Protein AF-A0A7J7M9D7-F1 (afdb_monomer_lite)

InterPro domains:
  IPR006680 Amidohydrolase-related [PF01979] (25-126)
  IPR011059 Metal-dependent hydrolase, composite domain superfamily [SSF51338] (4-126)
  IPR032466 Metal-dependent hydrolase [SSF51556] (23-109)
  IPR050378 Metallo-dependent Hydrolases Superfamily [PTHR11647] (24-124)

Secondary structure (DSSP, 8-state):
-EEETTEEE-B-TTS-B-PPTTHHHHHHHHHHTTSS------B----HHHHGGGSS-GGGSPP-B--TTTHHHHHIIIIITTTSS-HHHHHIIIIIHHHHHTT-TTTSS--STTS--------BPTTT--B--PPP-SSSSS-S-HHHHHHHHHT-----------

pLDDT: mean 72.31, std 22.32, range [28.98, 97.75]

Foldseek 3Di:
DDDDDPDDFDQPLLLDTDDDPPVVVVVLLCLLVCVQFADDAQADDDDSVQQCCCVVPSVSRDDHDHDPVCVLVCCCVVQPLVVSHDPVSSLRHYWDRVCVVVVNPPQTSDDDPPHDPPDDDFDADPPNSHTDDDPDPDPDDPDHDPVVVVVSVVPPDDDDDDDDDD

Organism: NCBI:txid39325

Structure (mmCIF, N/CA/C/O backbone):
data_AF-A0A7J7M9D7-F1
#
_entry.id   AF-A0A7J7M9D7-F1
#
loop_
_atom_site.group_PDB
_atom_site.id
_atom_site.type_symbol
_atom_site.label_atom_id
_atom_site.label_alt_id
_atom_site.label_comp_id
_atom_site.label_asym_id
_atom_site.label_entity_id
_atom_site.label_seq_id
_atom_site.pdbx_PDB_ins_code
_atom_site.Cartn_x
_atom_site.Cartn_y
_atom_site.Cartn_z
_atom_site.occupancy
_atom_site.B_iso_or_equiv
_atom_site.auth_seq_id
_atom_site.auth_comp_id
_atom_site.auth_asym_id
_atom_site.auth_atom_id
_atom_site.pdbx_PDB_model_num
ATOM 1 N N . MET A 1 1 ? 11.355 1.993 -26.805 1.00 35.69 1 MET A N 1
ATOM 2 C CA . MET A 1 1 ? 10.150 1.541 -27.531 1.00 35.69 1 MET A CA 1
ATOM 3 C C . MET A 1 1 ? 10.486 0.230 -28.224 1.00 35.69 1 MET A C 1
ATOM 5 O O . MET A 1 1 ? 11.211 0.253 -29.210 1.00 35.69 1 MET A O 1
ATOM 9 N N . ILE A 1 2 ? 10.062 -0.906 -27.663 1.00 34.81 2 ILE A N 1
ATOM 10 C CA . ILE A 1 2 ? 10.241 -2.217 -28.306 1.00 34.81 2 ILE A CA 1
ATOM 11 C C . ILE A 1 2 ? 8.917 -2.563 -28.985 1.00 34.81 2 ILE A C 1
ATOM 13 O O . ILE A 1 2 ? 7.867 -2.563 -28.345 1.00 34.81 2 ILE A O 1
ATOM 17 N N . LYS A 1 3 ? 8.966 -2.810 -30.294 1.00 28.98 3 LYS A N 1
ATOM 18 C CA . LYS A 1 3 ? 7.809 -3.223 -31.090 1.00 28.98 3 LYS A CA 1
ATOM 19 C C . LYS A 1 3 ? 7.787 -4.752 -31.126 1.00 28.98 3 LYS A C 1
ATOM 21 O O . LYS A 1 3 ? 8.739 -5.355 -31.615 1.00 28.98 3 LYS A O 1
ATOM 26 N N . VAL A 1 4 ? 6.737 -5.375 -30.592 1.00 33.09 4 VAL A N 1
ATOM 27 C CA . VAL A 1 4 ? 6.501 -6.824 -30.708 1.00 33.09 4 VAL A CA 1
ATOM 28 C C . VAL A 1 4 ? 5.166 -6.996 -31.430 1.00 33.09 4 VAL A C 1
ATOM 30 O O . VAL A 1 4 ? 4.107 -6.808 -30.838 1.00 33.09 4 VAL A O 1
ATOM 33 N N . GLY A 1 5 ? 5.213 -7.293 -32.732 1.00 46.69 5 GLY A N 1
ATOM 34 C CA . GLY A 1 5 ? 4.022 -7.282 -33.594 1.00 46.69 5 GLY A CA 1
ATOM 35 C C . GLY A 1 5 ? 3.419 -5.876 -33.747 1.00 46.69 5 GLY A C 1
ATOM 36 O O . GLY A 1 5 ? 4.155 -4.889 -33.819 1.00 46.69 5 GLY A O 1
ATOM 37 N N . ASP A 1 6 ? 2.087 -5.783 -33.766 1.00 33.75 6 ASP A N 1
ATOM 38 C CA . ASP A 1 6 ? 1.351 -4.506 -33.838 1.00 33.75 6 ASP A CA 1
ATOM 39 C C . ASP A 1 6 ? 1.175 -3.819 -32.470 1.00 33.75 6 ASP A C 1
ATOM 41 O O . ASP A 1 6 ? 0.681 -2.694 -32.392 1.00 33.75 6 ASP A O 1
ATOM 45 N N . ALA A 1 7 ? 1.606 -4.461 -31.379 1.00 35.56 7 ALA A N 1
ATOM 46 C CA . ALA A 1 7 ? 1.547 -3.892 -30.040 1.00 35.56 7 ALA A CA 1
ATOM 47 C C . ALA A 1 7 ? 2.815 -3.075 -29.734 1.00 35.56 7 ALA A C 1
ATOM 49 O O . ALA A 1 7 ? 3.943 -3.580 -29.775 1.00 35.56 7 ALA A O 1
ATOM 50 N N . ILE A 1 8 ? 2.627 -1.797 -29.394 1.00 40.84 8 ILE A N 1
ATOM 51 C CA . ILE A 1 8 ? 3.681 -0.966 -28.807 1.00 40.84 8 ILE A CA 1
ATOM 52 C C . ILE A 1 8 ? 3.734 -1.303 -27.323 1.00 40.84 8 ILE A C 1
ATOM 54 O O . ILE A 1 8 ? 2.782 -1.044 -26.588 1.00 40.84 8 ILE A O 1
ATOM 58 N N . ILE A 1 9 ? 4.843 -1.893 -26.888 1.00 49.34 9 ILE A N 1
ATOM 59 C CA . ILE A 1 9 ? 5.094 -2.101 -25.470 1.00 49.34 9 ILE A CA 1
ATOM 60 C C . ILE A 1 9 ? 5.913 -0.913 -24.974 1.00 49.34 9 ILE A C 1
ATOM 62 O O . ILE A 1 9 ? 7.080 -0.744 -25.352 1.00 49.34 9 ILE A O 1
ATOM 66 N N . ASP A 1 10 ? 5.280 -0.069 -24.158 1.00 47.34 10 ASP A N 1
ATOM 67 C CA . ASP A 1 10 ? 5.976 1.022 -23.492 1.00 47.34 10 ASP A CA 1
ATOM 68 C C . ASP A 1 10 ? 6.886 0.442 -22.415 1.00 47.34 10 ASP A C 1
ATOM 70 O O . ASP A 1 10 ? 6.457 -0.190 -21.447 1.00 47.34 10 ASP A O 1
ATOM 74 N N . ILE A 1 11 ? 8.178 0.635 -22.641 1.00 48.50 11 ILE A N 1
ATOM 75 C CA . ILE A 1 11 ? 9.227 0.313 -21.692 1.00 48.50 11 ILE A CA 1
ATOM 76 C C . ILE A 1 11 ? 9.767 1.647 -21.205 1.00 48.50 11 ILE A C 1
ATOM 78 O O . ILE A 1 11 ? 10.202 2.464 -22.024 1.00 48.50 11 ILE A O 1
ATOM 82 N N . ASP A 1 12 ? 9.704 1.887 -19.897 1.00 50.47 12 ASP A N 1
ATOM 83 C CA . ASP A 1 12 ? 10.241 3.118 -19.326 1.00 50.47 12 ASP A CA 1
ATOM 84 C C . ASP A 1 12 ? 11.774 3.175 -19.451 1.00 50.47 12 ASP A C 1
ATOM 86 O O . ASP A 1 12 ? 12.444 2.205 -19.815 1.00 50.47 12 ASP A O 1
ATOM 90 N N . ALA A 1 13 ? 12.359 4.328 -19.123 1.00 44.72 13 ALA A N 1
ATOM 91 C CA . ALA A 1 13 ? 13.808 4.536 -19.177 1.00 44.72 13 ALA A CA 1
ATOM 92 C C . ALA A 1 13 ? 14.621 3.596 -18.255 1.00 44.72 13 ALA A C 1
ATOM 94 O O . ALA A 1 13 ? 15.847 3.626 -18.288 1.00 44.72 13 ALA A O 1
ATOM 95 N N . THR A 1 14 ? 13.961 2.764 -17.443 1.00 46.56 14 THR A N 1
ATOM 96 C CA . THR A 1 14 ? 14.571 1.772 -16.549 1.00 46.56 14 THR A CA 1
ATOM 97 C C . THR A 1 14 ? 14.382 0.328 -17.028 1.00 46.56 14 THR A C 1
ATOM 99 O O . THR A 1 14 ? 14.705 -0.612 -16.300 1.00 46.56 14 THR A O 1
ATOM 102 N N . GLY A 1 15 ? 13.878 0.129 -18.252 1.00 49.41 15 GLY A N 1
ATOM 103 C CA . GLY A 1 15 ? 13.668 -1.204 -18.813 1.00 49.41 15 GLY A CA 1
ATOM 104 C C . GLY A 1 15 ? 12.422 -1.902 -18.265 1.00 49.41 15 GLY A C 1
ATOM 105 O O . GLY A 1 15 ? 12.317 -3.122 -18.376 1.00 49.41 15 GLY A O 1
ATOM 106 N N . LYS A 1 16 ? 11.488 -1.168 -17.643 1.00 56.94 16 LYS A N 1
ATOM 107 C CA . LYS A 1 16 ? 10.276 -1.747 -17.050 1.00 56.94 16 LYS A CA 1
ATOM 108 C C . LYS A 1 16 ? 9.112 -1.689 -18.018 1.00 56.94 16 LYS A C 1
ATOM 110 O O . LYS A 1 16 ? 8.859 -0.655 -18.627 1.00 56.94 16 LYS A O 1
ATOM 115 N N . TYR A 1 17 ? 8.363 -2.783 -18.077 1.00 59.12 17 TYR A N 1
ATOM 116 C CA . TYR A 1 17 ? 7.063 -2.826 -18.730 1.00 59.12 17 TYR A CA 1
ATOM 117 C C . TYR A 1 17 ? 6.089 -1.876 -18.033 1.00 59.12 17 TYR A C 1
ATOM 119 O O . TYR A 1 17 ? 5.804 -2.034 -16.844 1.00 59.12 17 TYR A O 1
ATOM 127 N N . VAL A 1 18 ? 5.559 -0.911 -18.777 1.00 60.91 18 VAL A N 1
ATOM 128 C CA . VAL A 1 18 ? 4.501 -0.021 -18.307 1.00 60.91 18 VAL A CA 1
ATOM 129 C C . VAL A 1 18 ? 3.196 -0.467 -18.946 1.00 60.91 18 VAL A C 1
ATOM 131 O O . VAL A 1 18 ? 3.060 -0.517 -20.168 1.00 60.91 18 VAL A O 1
ATOM 134 N N . MET A 1 19 ? 2.226 -0.822 -18.104 1.00 62.59 19 MET A N 1
ATOM 135 C CA . MET A 1 19 ? 0.878 -1.124 -18.578 1.00 62.59 19 MET A CA 1
ATOM 136 C C . MET A 1 19 ? 0.281 0.119 -19.255 1.00 62.59 19 MET A C 1
ATOM 138 O O . MET A 1 19 ? 0.483 1.227 -18.749 1.00 62.59 19 MET A O 1
ATOM 142 N N . PRO A 1 20 ? -0.508 -0.036 -20.335 1.00 64.69 20 PRO A N 1
ATOM 143 C CA . PRO A 1 20 ? -1.196 1.087 -20.961 1.00 64.69 20 PRO A CA 1
ATOM 144 C C . PRO A 1 20 ? -2.025 1.892 -19.949 1.00 64.69 20 PRO A C 1
ATOM 146 O O . PRO A 1 20 ? -2.497 1.356 -18.938 1.00 64.69 20 PRO A O 1
ATOM 149 N N . GLY A 1 21 ? -2.236 3.180 -20.219 1.00 70.19 21 GLY A N 1
ATOM 150 C CA . GLY A 1 21 ? -3.017 4.053 -19.340 1.00 70.19 21 GLY A CA 1
ATOM 151 C C . GLY A 1 21 ? -4.417 3.501 -19.022 1.00 70.19 21 GLY A C 1
ATOM 152 O O . GLY A 1 21 ? -5.028 2.802 -19.824 1.00 70.19 21 GLY A O 1
ATOM 153 N N . GLY A 1 22 ? -4.936 3.811 -17.830 1.00 71.56 22 GLY A N 1
ATOM 154 C CA . GLY A 1 22 ? -6.301 3.452 -17.409 1.00 71.56 22 GLY A CA 1
ATOM 155 C C . GLY A 1 22 ? -6.416 2.206 -16.521 1.00 71.56 22 GLY A C 1
ATOM 156 O O . GLY A 1 22 ? -7.305 2.166 -15.669 1.00 71.56 22 GLY A O 1
ATOM 157 N N . HIS A 1 23 ? -5.483 1.251 -16.602 1.00 81.50 23 HIS A N 1
ATOM 158 C CA . HIS A 1 23 ? -5.510 0.037 -15.767 1.00 81.50 23 HIS A CA 1
ATOM 159 C C . HIS A 1 23 ? -5.436 0.339 -14.262 1.00 81.50 23 HIS A C 1
ATOM 161 O O . HIS A 1 23 ? -6.111 -0.310 -13.466 1.00 81.50 23 HIS A O 1
ATOM 167 N N . SER A 1 24 ? -4.686 1.369 -13.860 1.00 81.56 24 SER A N 1
ATOM 168 C CA . SER A 1 24 ? -4.569 1.773 -12.452 1.00 81.56 24 SER A CA 1
ATOM 169 C C . SER A 1 24 ? -5.924 2.142 -11.840 1.00 81.56 24 SER A C 1
ATOM 171 O O . SER A 1 24 ? -6.197 1.769 -10.703 1.00 81.56 24 SER A O 1
ATOM 173 N N . LYS A 1 25 ? -6.802 2.810 -12.605 1.00 85.38 25 LYS A N 1
ATOM 174 C CA . LYS A 1 25 ? -8.155 3.169 -12.147 1.00 85.38 25 LYS A CA 1
ATOM 175 C C . LYS A 1 25 ? -9.036 1.931 -11.988 1.00 85.38 25 LYS A C 1
ATOM 177 O O . LYS A 1 25 ? -9.776 1.835 -11.016 1.00 85.38 25 LYS A O 1
ATOM 182 N N . ALA A 1 26 ? -8.928 0.971 -12.908 1.00 90.38 26 ALA A N 1
ATOM 183 C CA . ALA A 1 26 ? -9.670 -0.285 -12.825 1.00 90.38 26 ALA A CA 1
ATOM 184 C C . ALA A 1 26 ? -9.249 -1.121 -11.603 1.00 90.38 26 ALA A C 1
ATOM 186 O O . ALA A 1 26 ? -10.104 -1.626 -10.878 1.00 90.38 26 ALA A O 1
ATOM 187 N N . LEU A 1 27 ? -7.943 -1.215 -11.329 1.00 91.38 27 LEU A N 1
ATOM 188 C CA . LEU A 1 27 ? -7.419 -1.913 -10.148 1.00 91.38 27 LEU A CA 1
ATOM 189 C C . LEU A 1 27 ? -7.854 -1.234 -8.845 1.00 91.38 27 LEU A C 1
ATOM 191 O O . LEU A 1 27 ? -8.283 -1.909 -7.910 1.00 91.38 27 LEU A O 1
ATOM 195 N N . GLN A 1 28 ? -7.794 0.099 -8.800 1.00 91.25 28 GLN A N 1
ATOM 196 C CA . GLN A 1 28 ? -8.290 0.885 -7.673 1.00 91.25 28 GLN A CA 1
ATOM 197 C C . GLN A 1 28 ? -9.780 0.619 -7.419 1.00 91.25 28 GLN A C 1
ATOM 199 O O . GLN A 1 28 ? -10.155 0.233 -6.312 1.00 91.25 28 GLN A O 1
ATOM 204 N N . ALA A 1 29 ? -10.614 0.707 -8.459 1.00 92.94 29 ALA A N 1
ATOM 205 C CA . ALA A 1 29 ? -12.042 0.416 -8.360 1.00 92.94 29 ALA A CA 1
ATOM 206 C C . ALA A 1 29 ? -12.305 -1.014 -7.863 1.00 92.94 29 ALA A C 1
ATOM 208 O O . ALA A 1 29 ? -13.131 -1.214 -6.974 1.00 92.94 29 ALA A O 1
ATOM 209 N N . ALA A 1 30 ? -11.563 -2.005 -8.369 1.00 94.56 30 ALA A N 1
ATOM 210 C CA . ALA A 1 30 ? -11.683 -3.398 -7.946 1.00 94.56 30 ALA A CA 1
ATOM 211 C C . ALA A 1 30 ? -11.334 -3.607 -6.459 1.00 94.56 30 ALA A C 1
ATOM 213 O O . ALA A 1 30 ? -11.933 -4.461 -5.803 1.00 94.56 30 ALA A O 1
ATOM 214 N N . HIS A 1 31 ? -10.397 -2.834 -5.903 1.00 93.88 31 HIS A N 1
ATOM 215 C CA . HIS A 1 31 ? -10.114 -2.831 -4.465 1.00 93.88 31 HIS A CA 1
ATOM 216 C C . HIS A 1 31 ? -11.218 -2.152 -3.646 1.00 93.88 31 HIS A C 1
ATOM 218 O O . HIS A 1 31 ? -11.570 -2.671 -2.579 1.00 93.88 31 HIS A O 1
ATOM 224 N N . SER A 1 32 ? -11.778 -1.046 -4.145 1.00 92.00 32 SER A N 1
ATOM 225 C CA . SER A 1 32 ? -12.877 -0.320 -3.495 1.00 92.00 32 SER A CA 1
ATOM 226 C C . SER A 1 32 ? -14.139 -1.165 -3.372 1.00 92.00 32 SER A C 1
ATOM 228 O O . SER A 1 32 ? -14.727 -1.231 -2.299 1.00 92.00 32 SER A O 1
ATOM 230 N N . VAL A 1 33 ? -14.512 -1.905 -4.422 1.00 94.25 33 VAL A N 1
ATOM 231 C CA . VAL A 1 33 ? -15.663 -2.830 -4.374 1.00 94.25 33 VAL A CA 1
ATOM 232 C C . VAL A 1 33 ? -15.319 -4.187 -3.744 1.00 94.25 33 VAL A C 1
ATOM 234 O O . VAL A 1 33 ? -16.162 -5.074 -3.636 1.00 94.25 33 VAL A O 1
ATOM 237 N N . GLY A 1 34 ? -14.062 -4.381 -3.338 1.00 91.62 34 GLY A N 1
ATOM 238 C CA . GLY A 1 34 ? -13.604 -5.581 -2.650 1.00 91.62 34 GLY A CA 1
ATOM 239 C C . GLY A 1 34 ? -13.448 -6.820 -3.532 1.00 91.62 34 GLY A C 1
ATOM 240 O O . GLY A 1 34 ? -13.345 -7.912 -2.976 1.00 91.62 34 GLY A O 1
ATOM 241 N N . ILE A 1 35 ? -13.399 -6.704 -4.863 1.00 96.25 35 ILE A N 1
ATOM 242 C CA . ILE A 1 35 ? -13.009 -7.807 -5.762 1.00 96.25 35 ILE A CA 1
ATOM 243 C C . ILE A 1 35 ? -11.562 -8.210 -5.453 1.00 96.25 35 ILE A C 1
ATOM 245 O O . ILE A 1 35 ? -11.295 -9.367 -5.123 1.00 96.25 35 ILE A O 1
ATOM 249 N N . LEU A 1 36 ? -10.648 -7.235 -5.455 1.00 95.62 36 LEU A N 1
ATOM 250 C CA . LEU A 1 36 ? -9.260 -7.437 -5.053 1.00 95.62 36 LEU A CA 1
ATOM 251 C C . LEU A 1 36 ? -9.109 -7.305 -3.535 1.00 95.62 36 LEU A C 1
ATOM 253 O O . LEU A 1 36 ? -9.582 -6.356 -2.903 1.00 95.62 36 LEU A O 1
ATOM 257 N N . LYS A 1 37 ? -8.447 -8.293 -2.929 1.00 92.75 37 LYS A N 1
ATOM 258 C CA . LYS A 1 37 ? -8.517 -8.522 -1.480 1.00 92.75 37 LYS A CA 1
ATOM 259 C C . LYS A 1 37 ? -7.360 -7.905 -0.692 1.00 92.75 37 LYS A C 1
ATOM 261 O O . LYS A 1 37 ? -7.596 -7.462 0.430 1.00 92.75 37 LYS A O 1
ATOM 266 N N . HIS A 1 38 ? -6.150 -7.867 -1.245 1.00 94.56 38 HIS A N 1
ATOM 267 C CA . HIS A 1 38 ? -4.978 -7.282 -0.590 1.00 94.56 38 HIS A CA 1
ATOM 268 C C . HIS A 1 38 ? -3.971 -6.739 -1.608 1.00 94.56 38 HIS A C 1
ATOM 270 O O . HIS A 1 38 ? -4.012 -7.120 -2.775 1.00 94.56 38 HIS A O 1
ATOM 276 N N . VAL A 1 39 ? -3.050 -5.888 -1.149 1.00 94.38 39 VAL A N 1
ATOM 277 C CA . VAL A 1 39 ? -1.976 -5.303 -1.970 1.00 94.38 39 VAL A CA 1
ATOM 278 C C . VAL A 1 39 ? -0.615 -5.839 -1.525 1.00 94.38 39 VAL A C 1
ATOM 280 O O . VAL A 1 39 ? -0.248 -5.715 -0.352 1.00 94.38 39 VAL A O 1
ATOM 283 N N . GLY A 1 40 ? 0.129 -6.410 -2.473 1.00 93.50 40 GLY A N 1
ATOM 284 C CA . GLY A 1 40 ? 1.551 -6.749 -2.355 1.00 93.50 40 GLY A CA 1
ATOM 285 C C . GLY A 1 40 ? 2.413 -5.843 -3.240 1.00 93.50 40 GLY A C 1
ATOM 286 O O . GLY A 1 40 ? 1.877 -5.026 -3.985 1.00 93.50 40 GLY A O 1
ATOM 287 N N . THR A 1 41 ? 3.735 -5.966 -3.138 1.00 87.19 41 THR A N 1
ATOM 288 C CA . THR A 1 41 ? 4.687 -5.087 -3.850 1.00 87.19 41 THR A CA 1
ATOM 289 C C . THR A 1 41 ? 5.499 -5.790 -4.915 1.00 87.19 41 THR A C 1
ATOM 291 O O . THR A 1 41 ? 6.074 -5.108 -5.754 1.00 87.19 41 THR A O 1
ATOM 294 N N . ASP A 1 42 ? 5.578 -7.121 -4.841 1.00 90.88 42 ASP A N 1
ATOM 295 C CA . ASP A 1 42 ? 6.502 -7.915 -5.651 1.00 90.88 42 ASP A CA 1
ATOM 296 C C . ASP A 1 42 ? 7.936 -7.348 -5.611 1.00 90.88 42 ASP A C 1
ATOM 298 O O . ASP A 1 42 ? 8.619 -7.199 -6.623 1.00 90.88 42 ASP A O 1
ATOM 302 N N . HIS A 1 43 ? 8.364 -6.925 -4.412 1.00 84.19 43 HIS A N 1
ATOM 303 C CA . HIS A 1 43 ? 9.656 -6.278 -4.221 1.00 84.19 43 HIS A CA 1
ATOM 304 C C . HIS A 1 43 ? 10.794 -7.233 -4.592 1.00 84.19 43 HIS A C 1
ATOM 306 O O . HIS A 1 43 ? 11.088 -8.182 -3.865 1.00 84.19 43 HIS A O 1
ATOM 312 N N . CYS A 1 44 ? 11.454 -6.934 -5.706 1.00 88.00 44 CYS A N 1
ATOM 313 C CA . CYS A 1 44 ? 12.578 -7.682 -6.248 1.00 88.00 44 CYS A CA 1
ATOM 314 C C . CYS A 1 44 ? 13.512 -6.681 -6.937 1.00 88.00 44 CYS A C 1
ATOM 316 O O . CYS A 1 44 ? 13.253 -6.228 -8.051 1.00 88.00 44 CYS A O 1
ATOM 318 N N . THR A 1 45 ? 14.548 -6.227 -6.236 1.00 81.31 45 THR A N 1
ATOM 319 C CA . THR A 1 45 ? 15.328 -5.059 -6.660 1.00 81.31 45 THR A CA 1
ATOM 320 C C . THR A 1 45 ? 16.645 -5.441 -7.314 1.00 81.31 45 THR A C 1
ATOM 322 O O . THR A 1 45 ? 17.371 -6.317 -6.854 1.00 81.31 45 THR A O 1
ATOM 325 N N . PHE A 1 46 ? 16.957 -4.728 -8.396 1.00 78.25 46 PHE A N 1
ATOM 326 C CA . PHE A 1 46 ? 18.216 -4.829 -9.121 1.00 78.25 46 PHE A CA 1
ATOM 327 C C . PHE A 1 46 ? 18.749 -3.421 -9.356 1.00 78.25 46 PHE A C 1
ATOM 329 O O . PHE A 1 46 ? 17.982 -2.521 -9.706 1.00 78.25 46 PHE A O 1
ATOM 336 N N . ASN A 1 47 ? 20.051 -3.232 -9.171 1.00 77.00 47 ASN A N 1
ATOM 337 C CA . ASN A 1 47 ? 20.710 -1.967 -9.478 1.00 77.00 47 ASN A CA 1
ATOM 338 C C . ASN A 1 47 ? 20.894 -1.781 -10.997 1.00 77.00 47 ASN A C 1
ATOM 340 O O . ASN A 1 47 ? 20.690 -2.704 -11.792 1.00 77.00 47 ASN A O 1
ATOM 344 N N . SER A 1 48 ? 21.310 -0.581 -11.399 1.00 76.62 48 SER A N 1
ATOM 345 C CA . SER A 1 48 ? 21.491 -0.209 -12.806 1.00 76.62 48 SER A CA 1
ATOM 346 C C . SER A 1 48 ? 22.475 -1.129 -13.539 1.00 76.62 48 SER A C 1
ATOM 348 O O . SER A 1 48 ? 22.201 -1.532 -14.666 1.00 76.62 48 SER A O 1
ATOM 350 N N . THR A 1 49 ? 23.558 -1.565 -12.885 1.00 77.06 49 THR A N 1
ATOM 351 C CA . THR A 1 49 ? 24.535 -2.510 -13.460 1.00 77.06 49 THR A CA 1
ATOM 352 C C . THR A 1 49 ? 23.920 -3.883 -13.739 1.00 77.06 49 THR A C 1
ATOM 354 O O . THR A 1 49 ? 24.182 -4.484 -14.776 1.00 77.06 49 THR A O 1
ATOM 357 N N . GLN A 1 50 ? 23.067 -4.383 -12.844 1.00 76.75 50 GLN A N 1
ATOM 358 C CA . GLN A 1 50 ? 22.362 -5.655 -13.021 1.00 76.75 50 GLN A CA 1
ATOM 359 C C . GLN A 1 50 ? 21.288 -5.562 -14.111 1.00 76.75 50 GLN A C 1
ATOM 361 O O . GLN A 1 50 ? 21.140 -6.485 -14.908 1.00 76.75 50 GLN A O 1
ATOM 366 N N . LYS A 1 51 ? 20.555 -4.444 -14.185 1.00 76.06 51 LYS A N 1
ATOM 367 C CA . LYS A 1 51 ? 19.580 -4.190 -15.259 1.00 76.06 51 LYS A CA 1
ATOM 368 C C . LYS A 1 51 ? 20.255 -4.057 -16.629 1.00 76.06 51 LYS A C 1
ATOM 370 O O . LYS A 1 51 ? 19.709 -4.539 -17.619 1.00 76.06 51 LYS A O 1
ATOM 375 N N . ALA A 1 52 ? 21.456 -3.477 -16.675 1.00 77.12 52 ALA A N 1
ATOM 376 C CA . ALA A 1 52 ? 22.236 -3.284 -17.898 1.00 77.12 52 ALA A CA 1
ATOM 377 C C . ALA A 1 52 ? 22.676 -4.595 -18.578 1.00 77.12 52 ALA A C 1
ATOM 379 O O . ALA A 1 52 ? 23.034 -4.565 -19.752 1.00 77.12 52 ALA A O 1
ATOM 380 N N . LEU A 1 53 ? 22.579 -5.753 -17.910 1.00 76.69 53 LEU A N 1
ATOM 381 C CA . LEU A 1 53 ? 22.819 -7.065 -18.533 1.00 76.69 53 LEU A CA 1
ATOM 382 C C . LEU A 1 53 ? 21.928 -7.331 -19.760 1.00 76.69 53 LEU A C 1
ATOM 384 O O . LEU A 1 53 ? 22.294 -8.131 -20.621 1.00 76.69 53 LEU A O 1
ATOM 388 N N . GLY A 1 54 ? 20.769 -6.674 -19.845 1.00 79.31 54 GLY A N 1
ATOM 389 C CA . GLY A 1 54 ? 19.861 -6.768 -20.985 1.00 79.31 54 GLY A CA 1
ATOM 390 C C . GLY A 1 54 ? 19.815 -5.527 -21.873 1.00 79.31 54 GLY A C 1
ATOM 391 O O . GLY A 1 54 ? 18.809 -5.331 -22.549 1.00 79.31 54 GLY A O 1
ATOM 392 N N . ILE A 1 55 ? 20.866 -4.696 -21.882 1.00 78.06 55 ILE A N 1
ATOM 393 C CA . ILE A 1 55 ? 20.923 -3.473 -22.706 1.00 78.06 55 ILE A CA 1
ATOM 394 C C . ILE A 1 55 ? 20.674 -3.750 -24.198 1.00 78.06 55 ILE A C 1
ATOM 396 O O . ILE A 1 55 ? 19.932 -3.007 -24.836 1.00 78.06 55 ILE A O 1
ATOM 400 N N . ASP A 1 56 ? 21.209 -4.861 -24.712 1.00 81.12 56 ASP A N 1
ATOM 401 C CA . ASP A 1 56 ? 21.060 -5.278 -26.115 1.00 81.12 56 ASP A CA 1
ATOM 402 C C . ASP A 1 56 ? 19.969 -6.348 -26.323 1.00 81.12 56 ASP A C 1
ATOM 404 O O . ASP A 1 56 ? 19.621 -6.685 -27.453 1.00 81.12 56 ASP A O 1
ATOM 408 N N . ASP A 1 57 ? 19.428 -6.918 -25.241 1.00 79.06 57 ASP A N 1
ATOM 409 C CA . ASP A 1 57 ? 18.396 -7.957 -25.285 1.00 79.06 57 ASP A CA 1
ATOM 410 C C . ASP A 1 57 ? 17.511 -7.872 -24.040 1.00 79.06 57 ASP A C 1
ATOM 412 O O . ASP A 1 57 ? 17.886 -8.327 -22.955 1.00 79.06 57 ASP A O 1
ATOM 416 N N . PHE A 1 58 ? 16.301 -7.331 -24.208 1.00 80.25 58 PHE A N 1
ATOM 417 C CA . PHE A 1 58 ? 15.371 -7.098 -23.101 1.00 80.25 58 PHE A CA 1
ATOM 418 C C . PHE A 1 58 ? 15.022 -8.375 -22.323 1.00 80.25 58 PHE A C 1
ATOM 420 O O . PHE A 1 58 ? 14.708 -8.308 -21.137 1.00 80.25 58 PHE A O 1
ATOM 427 N N . ARG A 1 59 ? 15.111 -9.553 -22.958 1.00 84.00 59 ARG A N 1
ATOM 428 C CA . ARG A 1 59 ? 14.830 -10.850 -22.319 1.00 84.00 59 ARG A CA 1
ATOM 429 C C . ARG A 1 59 ? 15.856 -11.201 -21.242 1.00 84.00 59 ARG A C 1
ATOM 431 O O . ARG A 1 59 ? 15.603 -12.083 -20.428 1.00 84.00 59 ARG A O 1
ATOM 438 N N . LYS A 1 60 ? 17.014 -10.533 -21.253 1.00 83.19 60 LYS A N 1
ATOM 439 C CA . LYS A 1 60 ? 18.092 -10.687 -20.271 1.00 83.19 60 LYS A CA 1
ATOM 440 C C . LYS A 1 60 ? 18.031 -9.647 -19.151 1.00 83.19 60 LYS A C 1
ATOM 442 O O . LYS A 1 60 ? 18.830 -9.732 -18.222 1.00 83.19 60 LYS A O 1
ATOM 447 N N . ILE A 1 61 ? 17.112 -8.679 -19.213 1.00 81.75 61 ILE A N 1
ATOM 448 C CA . ILE A 1 61 ? 16.909 -7.731 -18.115 1.00 81.75 61 ILE A CA 1
ATOM 449 C C . ILE A 1 61 ? 16.288 -8.510 -16.943 1.00 81.75 61 ILE A C 1
ATOM 451 O O . ILE A 1 61 ? 15.217 -9.097 -17.110 1.00 81.75 61 ILE A O 1
ATOM 455 N N . PRO A 1 62 ? 16.904 -8.529 -15.747 1.00 81.12 62 PRO A N 1
ATOM 456 C CA . PRO A 1 62 ? 16.301 -9.176 -14.590 1.00 81.12 62 PRO A CA 1
ATOM 457 C C . PRO A 1 62 ? 14.997 -8.465 -14.204 1.00 81.12 62 PRO A C 1
ATOM 459 O O . PRO A 1 62 ? 14.980 -7.249 -13.993 1.00 81.12 62 PRO A O 1
ATOM 462 N N . ASN A 1 63 ? 13.893 -9.208 -14.116 1.00 84.00 63 ASN A N 1
ATOM 463 C CA . ASN A 1 63 ? 12.567 -8.659 -13.822 1.00 84.00 63 ASN A CA 1
ATOM 464 C C . ASN A 1 63 ? 12.410 -8.346 -12.333 1.00 84.00 63 ASN A C 1
ATOM 466 O O . ASN A 1 63 ? 12.694 -9.192 -11.494 1.00 84.00 63 ASN A O 1
ATOM 470 N N . GLY A 1 64 ? 11.932 -7.140 -12.021 1.00 79.56 64 GLY A N 1
ATOM 471 C CA . GLY A 1 64 ? 11.684 -6.730 -10.641 1.00 79.56 64 GLY A CA 1
ATOM 472 C C . GLY A 1 64 ? 11.759 -5.218 -10.419 1.00 79.56 64 GLY A C 1
ATOM 473 O O . GLY A 1 64 ? 12.420 -4.495 -11.182 1.00 79.56 64 GLY A O 1
ATOM 474 N N . VAL A 1 65 ? 11.045 -4.751 -9.390 1.00 78.12 65 VAL A N 1
ATOM 475 C CA . VAL A 1 65 ? 10.927 -3.347 -8.968 1.00 78.12 65 VAL A CA 1
ATOM 476 C C . VAL A 1 65 ? 10.991 -3.219 -7.439 1.00 78.12 65 VAL A C 1
ATOM 478 O O . VAL A 1 65 ? 10.799 -4.193 -6.712 1.00 78.12 65 VAL A O 1
ATOM 481 N N . ASN A 1 66 ? 11.269 -2.013 -6.931 1.00 77.94 66 ASN A N 1
ATOM 482 C CA . ASN A 1 66 ? 11.080 -1.689 -5.515 1.00 77.94 66 ASN A CA 1
ATOM 483 C C . ASN A 1 66 ? 9.606 -1.367 -5.208 1.00 77.94 66 ASN A C 1
ATOM 485 O O . ASN A 1 66 ? 8.776 -1.313 -6.109 1.00 77.94 66 ASN A O 1
ATOM 489 N N . GLY A 1 67 ? 9.272 -1.176 -3.930 1.00 77.69 67 GLY A N 1
ATOM 490 C CA . GLY A 1 67 ? 7.891 -0.887 -3.534 1.00 77.69 67 GLY A CA 1
ATOM 491 C C . GLY A 1 67 ? 7.539 -1.262 -2.096 1.00 77.69 67 GLY A C 1
ATOM 492 O O . GLY A 1 67 ? 6.466 -0.891 -1.629 1.00 77.69 67 GLY A O 1
ATOM 493 N N . ILE A 1 68 ? 8.394 -2.032 -1.399 1.00 84.38 68 ILE A N 1
ATOM 494 C CA . ILE A 1 68 ? 8.116 -2.531 -0.040 1.00 84.38 68 ILE A CA 1
ATOM 495 C C . ILE A 1 68 ? 7.886 -1.400 0.965 1.00 84.38 68 ILE A C 1
ATOM 497 O O . ILE A 1 68 ? 6.974 -1.498 1.786 1.00 84.38 68 ILE A O 1
ATOM 501 N N . GLU A 1 69 ? 8.665 -0.329 0.854 1.00 80.56 69 GLU A N 1
ATOM 502 C CA . GLU A 1 69 ? 8.618 0.837 1.731 1.00 80.56 69 GLU A CA 1
ATOM 503 C C . GLU A 1 69 ? 7.459 1.767 1.353 1.00 80.56 69 GLU A C 1
ATOM 505 O O . GLU A 1 69 ? 6.692 2.224 2.198 1.00 80.56 69 GLU A O 1
ATOM 510 N N . GLU A 1 70 ? 7.254 1.974 0.056 1.00 78.88 70 GLU A N 1
ATOM 511 C CA . GLU A 1 70 ? 6.321 2.960 -0.475 1.00 78.88 70 GLU A CA 1
ATOM 512 C C . GLU A 1 70 ? 4.866 2.477 -0.448 1.00 78.88 70 GLU A C 1
ATOM 514 O O . GLU A 1 70 ? 3.942 3.293 -0.469 1.00 78.88 70 GLU A O 1
ATOM 519 N N . ARG A 1 71 ? 4.635 1.157 -0.374 1.00 87.44 71 ARG A N 1
ATOM 520 C CA . ARG A 1 71 ? 3.297 0.545 -0.463 1.00 87.44 71 ARG A CA 1
ATOM 521 C C . ARG A 1 71 ? 2.279 1.214 0.450 1.00 87.44 71 ARG A C 1
ATOM 523 O O . ARG A 1 71 ? 1.168 1.508 0.018 1.00 87.44 71 ARG A O 1
ATOM 530 N N . MET A 1 72 ? 2.636 1.410 1.716 1.00 86.69 72 MET A N 1
ATOM 531 C CA . MET A 1 72 ? 1.696 1.907 2.720 1.00 86.69 72 MET A CA 1
ATOM 532 C C . MET A 1 72 ? 1.281 3.350 2.425 1.00 86.69 72 MET A C 1
ATOM 534 O O . MET A 1 72 ? 0.097 3.669 2.528 1.00 86.69 72 MET A O 1
ATOM 538 N N . HIS A 1 73 ? 2.220 4.193 1.998 1.00 83.81 73 HIS A N 1
ATOM 539 C CA . HIS A 1 73 ? 1.957 5.594 1.674 1.00 83.81 73 HIS A CA 1
ATOM 540 C C . HIS A 1 73 ? 1.209 5.751 0.349 1.00 83.81 73 HIS A C 1
ATOM 542 O O . HIS A 1 73 ? 0.270 6.533 0.271 1.00 83.81 73 HIS A O 1
ATOM 548 N N . LEU A 1 74 ? 1.550 4.962 -0.674 1.00 83.69 74 LEU A N 1
ATOM 549 C CA . LEU A 1 74 ? 0.894 5.042 -1.982 1.00 83.69 74 LEU A CA 1
ATOM 550 C C . LEU A 1 74 ? -0.575 4.638 -1.936 1.00 83.69 74 LEU A C 1
ATOM 552 O O . LEU A 1 74 ? -1.398 5.272 -2.588 1.00 83.69 74 LEU A O 1
ATOM 556 N N . ILE A 1 75 ? -0.920 3.591 -1.184 1.00 88.44 75 ILE A N 1
ATOM 557 C CA . ILE A 1 75 ? -2.326 3.187 -1.046 1.00 88.44 75 ILE A CA 1
ATOM 558 C C . ILE A 1 75 ? -3.109 4.238 -0.259 1.00 88.44 75 ILE A C 1
ATOM 560 O O . ILE A 1 75 ? -4.259 4.511 -0.595 1.00 88.44 75 ILE A O 1
ATOM 564 N N . TRP A 1 76 ? -2.484 4.867 0.739 1.00 85.81 76 TRP A N 1
ATOM 565 C CA . TRP A 1 76 ? -3.101 5.975 1.456 1.00 85.81 76 TRP A CA 1
ATOM 566 C C . TRP A 1 76 ? -3.365 7.162 0.515 1.00 85.81 76 TRP A C 1
ATOM 568 O O . TRP A 1 76 ? -4.517 7.532 0.306 1.00 85.81 76 TRP A O 1
ATOM 578 N N . ASP A 1 77 ? -2.326 7.679 -0.142 1.00 82.56 77 ASP A N 1
ATOM 579 C CA . ASP A 1 77 ? -2.415 8.825 -1.055 1.00 82.56 77 ASP A CA 1
ATOM 580 C C . ASP A 1 77 ? -3.369 8.577 -2.236 1.00 82.56 77 ASP A C 1
ATOM 582 O O . ASP A 1 77 ? -4.219 9.398 -2.565 1.00 82.56 77 ASP A O 1
ATOM 586 N N . LYS A 1 78 ? -3.276 7.418 -2.895 1.00 82.62 78 LYS A N 1
ATOM 587 C CA . LYS A 1 78 ? -4.062 7.174 -4.112 1.00 82.62 78 LYS A CA 1
ATOM 588 C C . LYS A 1 78 ? -5.497 6.761 -3.849 1.00 82.62 78 LYS A C 1
ATOM 590 O O . LYS A 1 78 ? -6.331 6.997 -4.724 1.00 82.62 78 LYS A O 1
ATOM 595 N N . MET A 1 79 ? -5.796 6.149 -2.705 1.00 87.94 79 MET A N 1
ATOM 596 C CA . MET A 1 79 ? -7.110 5.546 -2.465 1.00 87.94 79 MET A CA 1
ATOM 597 C C . MET A 1 79 ? -7.840 6.105 -1.243 1.00 87.94 79 MET A C 1
ATOM 599 O O . MET A 1 79 ? -9.063 6.194 -1.281 1.00 87.94 79 MET A O 1
ATOM 603 N N . VAL A 1 80 ? -7.135 6.474 -0.170 1.00 88.50 80 VAL A N 1
ATOM 604 C CA . VAL A 1 80 ? -7.768 7.041 1.035 1.00 88.50 80 VAL A CA 1
ATOM 605 C C . VAL A 1 80 ? -7.997 8.538 0.853 1.00 88.50 80 VAL A C 1
ATOM 607 O O . VAL A 1 80 ? -9.134 8.987 0.957 1.00 88.50 80 VAL A O 1
ATOM 610 N N . GLU A 1 81 ? -6.957 9.296 0.491 1.00 84.25 81 GLU A N 1
ATOM 611 C CA . GLU A 1 81 ? -7.055 10.753 0.268 1.00 84.25 81 GLU A CA 1
ATOM 612 C C . GLU A 1 81 ? -8.035 11.112 -0.849 1.00 84.25 81 GLU A C 1
ATOM 614 O O . GLU A 1 81 ? -8.753 12.107 -0.786 1.00 84.25 81 GLU A O 1
ATOM 619 N N . SER A 1 82 ? -8.083 10.278 -1.888 1.00 83.50 82 SER A N 1
ATOM 620 C CA . SER A 1 82 ? -9.006 10.449 -3.009 1.00 83.50 82 SER A CA 1
ATOM 621 C C . SER A 1 82 ? -10.455 10.080 -2.668 1.00 83.50 82 SER A C 1
ATOM 623 O O . SER A 1 82 ? -11.339 10.267 -3.504 1.00 83.50 82 SER A O 1
ATOM 625 N N . GLY A 1 83 ? -10.712 9.534 -1.473 1.00 88.00 83 GLY A N 1
ATOM 626 C CA . GLY A 1 83 ? -12.031 9.083 -1.025 1.00 88.00 83 GLY A CA 1
ATOM 627 C C . GLY A 1 83 ? -12.512 7.779 -1.668 1.00 88.00 83 GLY A C 1
ATOM 628 O O . GLY A 1 83 ? -13.676 7.417 -1.514 1.00 88.00 83 GLY A O 1
ATOM 629 N N . GLN A 1 84 ? -11.651 7.056 -2.391 1.00 89.12 84 GLN A N 1
ATOM 630 C CA . GLN A 1 84 ? -12.019 5.787 -3.028 1.00 89.12 84 GLN A CA 1
ATOM 631 C C . GLN A 1 84 ? -12.209 4.640 -2.029 1.00 89.12 84 GLN A C 1
ATOM 633 O O . GLN A 1 84 ? -12.969 3.712 -2.316 1.00 89.12 84 GLN A O 1
ATOM 638 N N . ILE A 1 85 ? -11.493 4.656 -0.902 1.00 93.06 85 ILE A N 1
ATOM 639 C CA . ILE A 1 85 ? -11.622 3.687 0.192 1.00 93.06 85 ILE A CA 1
ATOM 640 C C . ILE A 1 85 ? -11.551 4.395 1.548 1.00 93.06 85 ILE A C 1
ATOM 642 O O . ILE A 1 85 ? -10.912 5.435 1.688 1.00 93.06 85 ILE A O 1
ATOM 646 N N . SER A 1 86 ? -12.165 3.805 2.573 1.00 92.50 86 SER A N 1
ATOM 647 C CA . SER A 1 86 ? -12.052 4.302 3.948 1.00 92.50 86 SER A CA 1
ATOM 648 C C . SER A 1 86 ? -10.702 3.946 4.596 1.00 92.50 86 SER A C 1
ATOM 650 O O . SER A 1 86 ? -9.998 3.032 4.159 1.00 92.50 86 SER A O 1
ATOM 652 N N . ALA A 1 87 ? -10.362 4.584 5.721 1.00 90.62 87 ALA A N 1
ATOM 653 C CA . ALA A 1 87 ? -9.212 4.172 6.537 1.00 90.62 87 ALA A CA 1
ATOM 654 C C . ALA A 1 87 ? -9.350 2.724 7.068 1.00 90.62 87 ALA A C 1
ATOM 656 O O . ALA A 1 87 ? -8.364 2.002 7.221 1.00 90.62 87 ALA A O 1
ATOM 657 N N . THR A 1 88 ? -10.576 2.250 7.306 1.00 93.06 88 THR A N 1
ATOM 658 C CA . THR A 1 88 ? -10.826 0.850 7.680 1.00 93.06 88 THR A CA 1
ATOM 659 C C . THR A 1 88 ? -10.548 -0.098 6.512 1.00 93.06 88 THR A C 1
ATOM 661 O O . THR A 1 88 ? -9.939 -1.155 6.698 1.00 93.06 88 THR A O 1
ATOM 664 N N . ASP A 1 89 ? -10.926 0.288 5.293 1.00 94.62 89 ASP A N 1
ATOM 665 C CA . ASP A 1 89 ? -10.584 -0.457 4.081 1.00 94.62 89 ASP A CA 1
ATOM 666 C C . ASP A 1 89 ? -9.082 -0.492 3.826 1.00 94.62 89 ASP A C 1
ATOM 668 O O . ASP A 1 89 ? -8.560 -1.532 3.427 1.00 94.62 89 ASP A O 1
ATOM 672 N N . TYR A 1 90 ? -8.374 0.598 4.117 1.00 93.94 90 TYR A N 1
ATOM 673 C CA . TYR A 1 90 ? -6.918 0.644 4.069 1.00 93.94 90 TYR A CA 1
ATOM 674 C C . TYR A 1 90 ? -6.288 -0.437 4.961 1.00 93.94 90 TYR A C 1
ATOM 676 O O . TYR A 1 90 ? -5.472 -1.235 4.491 1.00 93.94 90 TYR A O 1
ATOM 684 N N . VAL A 1 91 ? -6.715 -0.548 6.225 1.00 95.38 91 VAL A N 1
ATOM 685 C CA . VAL A 1 91 ? -6.244 -1.605 7.144 1.00 95.38 91 VAL A CA 1
ATOM 686 C C . VAL A 1 91 ? -6.606 -2.997 6.612 1.00 95.38 91 VAL A C 1
ATOM 688 O O . VAL A 1 91 ? -5.788 -3.926 6.645 1.00 95.38 91 VAL A O 1
ATOM 691 N N . ARG A 1 92 ? -7.813 -3.142 6.052 1.00 95.69 92 ARG A N 1
ATOM 692 C CA . ARG A 1 92 ? -8.284 -4.390 5.444 1.00 95.69 92 ARG A CA 1
ATOM 693 C C . ARG A 1 92 ? -7.375 -4.843 4.299 1.00 95.69 92 ARG A C 1
ATOM 695 O O . ARG A 1 92 ? -6.955 -6.000 4.318 1.00 95.69 92 ARG A O 1
ATOM 702 N N . VAL A 1 93 ? -7.081 -3.981 3.320 1.00 96.25 93 VAL A N 1
ATOM 703 C CA . VAL A 1 93 ? -6.304 -4.345 2.114 1.00 96.25 93 VAL A CA 1
ATOM 704 C C . VAL A 1 93 ? -4.804 -4.469 2.370 1.00 96.25 93 VAL A C 1
ATOM 706 O O . VAL A 1 93 ? -4.127 -5.216 1.664 1.00 96.25 93 VAL A O 1
ATOM 709 N N . THR A 1 94 ? -4.267 -3.768 3.368 1.00 95.94 94 THR A N 1
ATOM 710 C CA . THR A 1 94 ? -2.821 -3.770 3.641 1.00 95.94 94 THR A CA 1
ATOM 711 C C . THR A 1 94 ? -2.388 -4.830 4.649 1.00 95.94 94 THR A C 1
ATOM 713 O O . THR A 1 94 ? -1.224 -5.239 4.602 1.00 95.94 94 THR A O 1
ATOM 716 N N . SER A 1 95 ? -3.291 -5.284 5.532 1.00 96.81 95 SER A N 1
ATOM 717 C CA . SER A 1 95 ? -2.942 -6.135 6.675 1.00 96.81 95 SER A CA 1
ATOM 718 C C . SER A 1 95 ? -3.971 -7.236 6.961 1.00 96.81 95 SER A C 1
ATOM 720 O O . SER A 1 95 ? -3.697 -8.415 6.722 1.00 96.81 95 SER A O 1
ATOM 722 N N . THR A 1 96 ? -5.183 -6.892 7.412 1.00 97.31 96 THR A N 1
ATOM 723 C CA . THR A 1 96 ? -6.143 -7.873 7.957 1.00 97.31 96 THR A CA 1
ATOM 724 C C . THR A 1 96 ? -6.533 -8.955 6.954 1.00 97.31 96 THR A C 1
ATOM 726 O O . THR A 1 96 ? -6.624 -10.133 7.307 1.00 97.31 96 THR A O 1
ATOM 729 N N . LYS A 1 97 ? -6.770 -8.596 5.686 1.00 97.00 97 LYS A N 1
ATOM 730 C CA . LYS A 1 97 ? -7.197 -9.578 4.685 1.00 97.00 97 LYS A CA 1
ATOM 731 C C . LYS A 1 97 ? -6.062 -10.519 4.284 1.00 97.00 97 LYS A C 1
ATOM 733 O O . LYS A 1 97 ? -6.324 -11.705 4.109 1.00 97.00 97 LYS A O 1
ATOM 738 N N . CYS A 1 98 ? -4.832 -10.013 4.220 1.00 96.88 98 CYS A N 1
ATOM 739 C CA . CYS A 1 98 ? -3.622 -10.808 4.009 1.00 96.88 98 CYS A CA 1
ATOM 740 C C . CYS A 1 98 ? -3.435 -11.824 5.151 1.00 96.88 98 CYS A C 1
ATOM 742 O O . CYS A 1 98 ? -3.342 -13.022 4.902 1.00 96.88 98 CYS A O 1
ATOM 744 N N . ALA A 1 99 ? -3.528 -11.378 6.409 1.00 97.50 99 ALA A N 1
ATOM 745 C CA . ALA A 1 99 ? -3.420 -12.257 7.576 1.00 97.50 99 ALA A CA 1
ATOM 746 C C . ALA A 1 99 ? -4.468 -13.385 7.584 1.00 97.50 9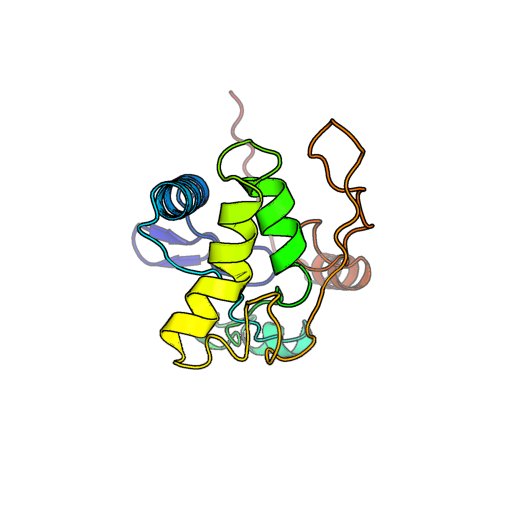9 ALA A C 1
ATOM 748 O O . ALA A 1 99 ? -4.165 -14.511 7.969 1.00 97.50 99 ALA A O 1
ATOM 749 N N . ARG A 1 100 ? -5.695 -13.106 7.122 1.00 97.25 100 ARG A N 1
ATOM 750 C CA . ARG A 1 100 ? -6.740 -14.130 6.962 1.00 97.25 100 ARG A CA 1
ATOM 751 C C . ARG A 1 100 ? -6.420 -15.129 5.848 1.00 97.25 100 ARG A C 1
ATOM 753 O O . ARG A 1 100 ? -6.635 -16.316 6.046 1.00 97.25 100 ARG A O 1
ATOM 760 N N . VAL A 1 101 ? -5.918 -14.665 4.700 1.00 96.75 101 VAL A N 1
ATOM 761 C CA . VAL A 1 101 ? -5.541 -15.539 3.569 1.00 96.75 101 VAL A CA 1
ATOM 762 C C . VAL A 1 101 ? -4.410 -16.489 3.962 1.00 96.75 101 VAL A C 1
ATOM 764 O O . VAL A 1 101 ? -4.476 -17.670 3.649 1.00 96.75 101 VAL A O 1
ATOM 767 N N . PHE A 1 102 ? -3.419 -15.998 4.706 1.00 97.06 102 PHE A N 1
ATOM 768 C CA . PHE A 1 102 ? -2.287 -16.804 5.171 1.00 97.06 102 PHE A CA 1
ATOM 769 C C . PHE A 1 102 ? -2.543 -17.547 6.492 1.00 97.06 102 PHE A C 1
ATOM 771 O O . PHE A 1 102 ? -1.607 -18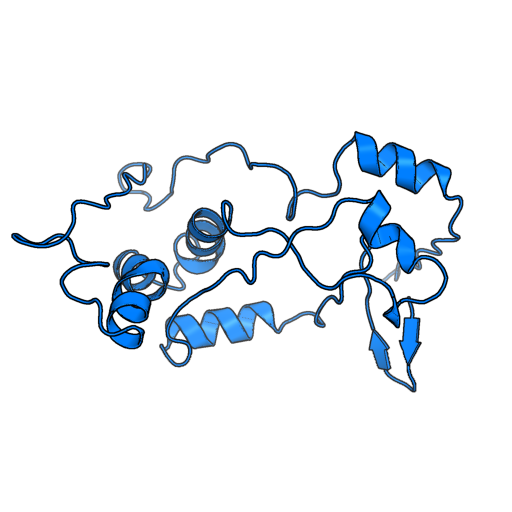.084 7.071 1.00 97.06 102 PHE A O 1
ATOM 778 N N . ASN A 1 103 ? -3.790 -17.590 6.976 1.00 97.62 103 ASN A N 1
ATOM 779 C CA . ASN A 1 103 ? -4.186 -18.296 8.200 1.00 97.62 103 ASN A CA 1
ATOM 780 C C . ASN A 1 103 ? -3.381 -17.902 9.462 1.00 97.62 103 ASN A C 1
ATOM 782 O O . ASN A 1 103 ? -3.051 -18.735 10.302 1.00 97.62 103 ASN A O 1
ATOM 786 N N . ILE A 1 104 ? -3.057 -16.613 9.596 1.00 97.75 104 ILE A N 1
ATOM 787 C CA . ILE A 1 104 ? -2.324 -16.038 10.741 1.00 97.75 104 ILE A CA 1
ATOM 788 C C . ILE A 1 104 ? -3.123 -14.951 11.477 1.00 97.75 104 ILE A C 1
ATOM 790 O O . ILE A 1 104 ? -2.594 -14.256 12.342 1.00 97.75 104 ILE A O 1
ATOM 794 N N . TYR A 1 105 ? -4.401 -14.788 11.144 1.00 97.31 105 TYR A N 1
ATOM 795 C CA . TYR A 1 105 ? -5.360 -13.975 11.895 1.00 97.31 105 TYR A CA 1
ATOM 796 C C . TYR A 1 105 ? -5.940 -14.828 13.041 1.00 97.31 105 TYR A C 1
ATOM 798 O O . TYR A 1 105 ? -6.340 -15.958 12.802 1.00 97.31 105 TYR A O 1
ATOM 806 N N . LEU A 1 106 ? -6.025 -14.389 14.299 1.00 95.81 106 LEU A N 1
ATOM 807 C CA . LEU A 1 106 ? -5.884 -13.027 14.827 1.00 95.81 106 LEU A CA 1
ATOM 808 C C . LEU A 1 106 ? -4.466 -12.605 15.228 1.00 95.81 106 LEU A C 1
ATOM 810 O O . LEU A 1 106 ? -4.264 -11.445 15.562 1.00 95.81 106 LEU A O 1
ATOM 814 N N . ARG A 1 107 ? -3.474 -13.500 15.166 1.00 97.44 107 ARG A N 1
ATOM 815 C CA . ARG A 1 107 ? -2.108 -13.200 15.623 1.00 97.44 107 ARG A CA 1
ATOM 816 C C . ARG A 1 107 ? -1.481 -11.991 14.907 1.00 97.44 107 ARG A C 1
ATOM 818 O O . ARG A 1 107 ? -0.775 -11.211 15.540 1.00 97.44 107 ARG A O 1
ATOM 825 N N . LYS A 1 108 ? -1.732 -11.821 13.605 1.00 97.69 108 LYS A N 1
ATOM 826 C CA . LYS A 1 108 ? -1.353 -10.641 12.808 1.00 97.69 108 LYS A CA 1
ATOM 827 C C . LYS A 1 108 ? -2.587 -9.935 12.248 1.00 97.69 108 LYS A C 1
ATOM 829 O O . LYS A 1 108 ? -3.620 -10.553 11.995 1.00 97.69 108 LYS A O 1
ATOM 834 N N . GLY A 1 109 ? -2.439 -8.642 11.964 1.00 95.06 109 GLY A N 1
ATOM 835 C CA . GLY A 1 109 ? -3.463 -7.845 11.284 1.00 95.06 109 GLY A CA 1
ATOM 836 C C . GLY A 1 109 ? -4.696 -7.530 12.131 1.00 95.06 109 GLY A C 1
ATOM 837 O O . GLY A 1 109 ? -5.764 -7.273 11.568 1.00 95.06 109 GLY A O 1
ATOM 838 N N . ALA A 1 110 ? -4.545 -7.554 13.458 1.00 96.81 110 ALA A N 1
ATOM 839 C CA . ALA A 1 110 ? -5.544 -7.154 14.439 1.00 96.81 110 ALA A CA 1
ATOM 840 C C . ALA A 1 110 ? -4.887 -6.367 15.585 1.00 96.81 110 ALA A C 1
ATOM 842 O O . ALA A 1 110 ? -3.759 -6.660 15.975 1.00 96.81 110 ALA A O 1
ATOM 843 N N . ILE A 1 111 ? -5.617 -5.390 16.128 1.00 96.44 111 ILE A N 1
ATOM 844 C CA . ILE A 1 111 ? -5.292 -4.721 17.393 1.00 96.44 111 ILE A CA 1
ATOM 845 C C . ILE A 1 111 ? -6.287 -5.261 18.420 1.00 96.44 111 ILE A C 1
ATOM 847 O O . ILE A 1 111 ? -7.380 -4.724 18.574 1.00 96.44 111 ILE A O 1
ATOM 851 N N . LEU A 1 112 ? -5.945 -6.392 19.037 1.00 95.75 112 LEU A N 1
ATOM 852 C CA . LEU A 1 112 ? -6.754 -7.083 20.042 1.00 95.75 112 LEU A CA 1
ATOM 853 C C . LEU A 1 112 ? -5.842 -7.734 21.085 1.00 95.75 112 LEU A C 1
ATOM 855 O O . LEU A 1 112 ? -4.700 -8.090 20.784 1.00 95.75 112 LEU A O 1
ATOM 859 N N . ALA A 1 113 ? -6.365 -7.943 22.294 1.00 96.69 113 ALA A N 1
ATOM 860 C CA . ALA A 1 113 ? -5.662 -8.700 23.325 1.00 96.69 113 ALA A CA 1
ATOM 861 C C . ALA A 1 113 ? -5.259 -10.092 22.799 1.00 96.69 113 ALA A C 1
ATOM 863 O O . ALA A 1 113 ? -6.056 -10.777 22.158 1.00 96.69 113 ALA A O 1
ATOM 864 N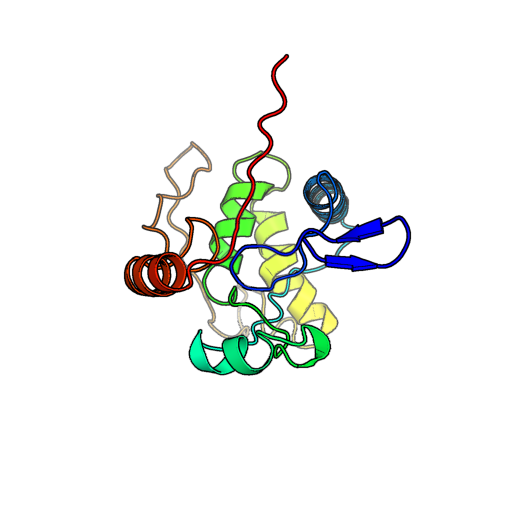 N . GLY A 1 114 ? -4.005 -10.485 23.036 1.00 95.25 114 GLY A N 1
ATOM 865 C CA . GLY A 1 114 ? -3.434 -11.746 22.547 1.00 95.25 114 GLY A CA 1
ATOM 866 C C . GLY A 1 114 ? -2.912 -11.729 21.101 1.00 95.25 114 GLY A C 1
ATOM 867 O O . GLY A 1 114 ? -2.351 -12.730 20.663 1.00 95.25 114 GLY A O 1
ATOM 868 N N . SER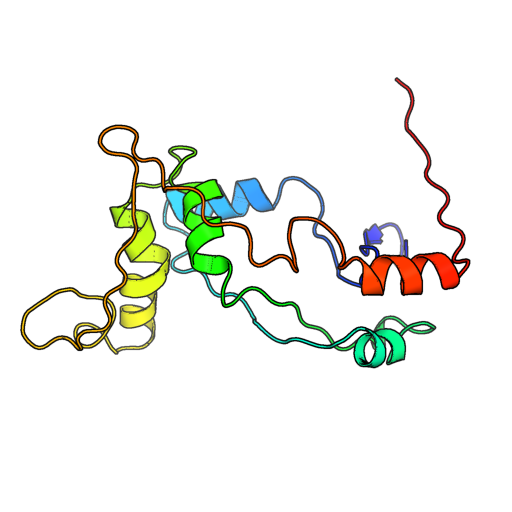 A 1 115 ? -3.057 -10.623 20.359 1.00 97.44 115 SER A N 1
ATOM 869 C CA . SER A 1 115 ? -2.411 -10.447 19.043 1.00 97.44 115 SER A CA 1
ATOM 870 C C . SER A 1 115 ? -0.961 -9.977 19.200 1.00 97.44 115 SER A C 1
ATOM 872 O O . SER A 1 115 ? -0.614 -9.352 20.204 1.00 97.44 115 SER A O 1
ATOM 874 N N . ASP A 1 116 ? -0.108 -10.221 18.201 1.00 97.31 116 ASP A N 1
ATOM 875 C CA . ASP A 1 116 ? 1.251 -9.681 18.222 1.00 97.31 116 ASP A CA 1
ATOM 876 C C . ASP A 1 116 ? 1.216 -8.140 18.106 1.00 97.31 116 ASP A C 1
ATOM 878 O O . ASP A 1 116 ? 0.521 -7.594 17.247 1.00 97.31 116 ASP A O 1
ATOM 882 N N . ALA A 1 117 ? 2.052 -7.437 18.876 1.00 96.50 117 ALA A N 1
ATOM 883 C CA . ALA A 1 117 ? 2.126 -5.971 18.910 1.00 96.50 117 ALA A CA 1
ATOM 884 C C . ALA A 1 117 ? 2.845 -5.338 17.689 1.00 96.50 117 ALA A C 1
ATOM 886 O O . ALA A 1 117 ? 3.780 -4.556 17.841 1.00 96.50 117 ALA A O 1
ATOM 887 N N . HIS A 1 118 ? 2.413 -5.661 16.464 1.00 93.25 118 HIS A N 1
ATOM 888 C CA . HIS A 1 118 ? 2.884 -5.012 15.230 1.00 93.25 118 HIS A CA 1
ATOM 889 C C . HIS A 1 118 ? 1.977 -3.831 14.883 1.00 93.25 118 HIS A C 1
ATOM 891 O O . HIS A 1 118 ? 0.966 -3.991 14.197 1.00 93.25 118 HIS A O 1
ATOM 897 N N . ILE A 1 119 ? 2.335 -2.652 15.387 1.00 91.12 119 ILE A N 1
ATOM 898 C CA . ILE A 1 119 ? 1.522 -1.436 15.300 1.00 91.12 119 ILE A CA 1
ATOM 899 C C . ILE A 1 119 ? 2.291 -0.368 14.521 1.00 91.12 119 ILE A C 1
ATOM 901 O O . ILE A 1 119 ? 3.479 -0.158 14.750 1.00 91.12 119 ILE A O 1
ATOM 905 N N . ILE A 1 120 ? 1.596 0.315 13.611 1.00 87.56 120 ILE A N 1
ATOM 906 C CA . ILE A 1 120 ? 2.104 1.483 12.887 1.00 87.56 120 ILE A CA 1
ATOM 907 C C . ILE A 1 120 ? 1.295 2.693 13.350 1.00 87.56 120 ILE A C 1
ATOM 909 O O . ILE A 1 120 ? 0.065 2.647 13.356 1.00 87.56 120 ILE A O 1
ATOM 913 N N . ILE A 1 121 ? 1.982 3.772 13.722 1.00 86.50 121 ILE A N 1
ATOM 914 C CA . ILE A 1 121 ? 1.353 5.060 14.019 1.00 86.50 121 ILE A CA 1
ATOM 915 C C . ILE A 1 121 ? 1.363 5.879 12.729 1.00 86.50 121 ILE A C 1
ATOM 917 O O . ILE A 1 121 ? 2.414 6.339 12.293 1.00 86.50 121 ILE A O 1
ATOM 921 N N . LEU A 1 122 ? 0.193 6.044 12.112 1.00 81.31 122 LEU A N 1
ATOM 922 C CA . LEU A 1 122 ? 0.017 6.905 10.943 1.00 81.31 122 LEU A CA 1
ATOM 923 C C . LEU A 1 122 ? -0.387 8.300 11.414 1.00 81.31 122 LEU A C 1
ATOM 925 O O . LEU A 1 122 ? -1.418 8.463 12.069 1.00 81.31 122 LEU A O 1
ATOM 929 N N . LYS A 1 123 ? 0.434 9.307 11.105 1.00 77.19 123 LYS A N 1
ATOM 930 C CA . LYS A 1 123 ? 0.174 10.682 11.528 1.00 77.19 123 LYS A CA 1
ATOM 931 C C . LYS A 1 123 ? -0.687 11.383 10.488 1.00 77.19 123 LYS A C 1
ATOM 933 O O . LYS A 1 123 ? -0.209 11.728 9.415 1.00 77.19 123 LYS A O 1
ATOM 938 N N . VAL A 1 124 ? -1.948 11.609 10.827 1.00 71.88 124 VAL A N 1
ATOM 939 C CA . VAL A 1 124 ? -2.882 12.361 9.989 1.00 71.88 124 VAL A CA 1
ATOM 940 C C . VAL A 1 124 ? -3.085 13.771 10.529 1.00 71.88 124 VAL A C 1
ATOM 942 O O . VAL A 1 124 ? -3.077 13.993 11.740 1.00 71.88 124 VAL A O 1
ATOM 945 N N . GLU A 1 125 ? -3.235 14.732 9.629 1.00 71.06 125 GLU A N 1
ATOM 946 C CA . GLU A 1 125 ? -3.781 16.044 9.917 1.00 71.06 125 GLU A CA 1
ATOM 947 C C . GLU A 1 125 ? -5.176 15.884 10.555 1.00 71.06 125 GLU A C 1
ATOM 949 O O . GLU A 1 125 ? -6.066 15.236 9.984 1.00 71.06 125 GLU A O 1
ATOM 954 N N . PRO A 1 126 ? -5.388 16.442 11.760 1.00 64.12 126 PRO A N 1
ATOM 955 C CA . PRO A 1 126 ? -6.662 16.322 12.453 1.00 64.12 126 PRO A CA 1
ATOM 956 C C . PRO A 1 126 ? -7.822 16.880 11.620 1.00 64.12 126 PRO A C 1
ATOM 958 O O . PRO A 1 126 ? -7.777 18.014 11.154 1.00 64.12 126 PRO A O 1
ATOM 961 N N . GLY A 1 127 ? -8.882 16.087 11.454 1.00 61.78 127 GLY A N 1
ATOM 962 C CA . GLY A 1 127 ? -10.129 16.513 10.808 1.00 61.78 127 GLY A CA 1
ATOM 963 C C . GLY A 1 127 ? -10.109 16.585 9.277 1.00 61.78 127 GLY A C 1
ATOM 964 O O . GLY A 1 127 ? -11.182 16.660 8.687 1.00 61.78 127 GLY A O 1
ATOM 965 N N . SER A 1 128 ? -8.945 16.511 8.622 1.00 64.81 128 SER A N 1
ATOM 966 C CA . SER A 1 128 ? -8.863 16.522 7.152 1.00 64.81 128 SER A CA 1
ATOM 967 C C . SER A 1 128 ? -8.862 15.119 6.540 1.00 64.81 128 SER A C 1
ATOM 969 O O . SER A 1 128 ? -9.121 14.970 5.349 1.00 64.81 128 SER A O 1
ATOM 971 N N . GLY A 1 129 ? -8.564 14.091 7.346 1.00 60.22 129 GLY A N 1
ATOM 972 C CA . GLY A 1 129 ? -8.311 12.738 6.847 1.00 60.22 129 GLY A CA 1
ATOM 973 C C . GLY A 1 129 ? -6.989 12.624 6.085 1.00 60.22 129 GLY A C 1
ATOM 974 O O . GLY A 1 129 ? -6.689 11.538 5.591 1.00 60.22 129 GLY A O 1
ATOM 975 N N . ARG A 1 130 ? -6.203 13.712 6.030 1.00 62.59 130 ARG A N 1
ATOM 976 C CA . ARG A 1 130 ? -4.957 13.767 5.278 1.00 62.59 130 ARG A CA 1
ATOM 977 C C . ARG A 1 130 ? -3.795 13.225 6.083 1.00 62.59 130 ARG A C 1
ATOM 979 O O . ARG A 1 130 ? -3.684 13.557 7.255 1.00 62.59 130 ARG A O 1
ATOM 986 N N . HIS A 1 131 ? -2.896 12.435 5.514 1.00 66.56 131 HIS A N 1
ATOM 987 C CA . HIS A 1 131 ? -1.639 12.090 6.190 1.00 66.56 131 HIS A CA 1
ATOM 988 C C . HIS A 1 131 ? -0.635 13.249 6.106 1.00 66.56 131 HIS A C 1
ATOM 990 O O . HIS A 1 131 ? -0.553 13.931 5.088 1.00 66.56 131 HIS A O 1
ATOM 996 N N . ILE A 1 132 ? 0.162 13.463 7.158 1.00 60.72 132 ILE A N 1
ATOM 997 C CA . ILE A 1 132 ? 1.262 14.434 7.116 1.00 60.72 132 ILE A CA 1
ATOM 998 C C . ILE A 1 132 ? 2.310 13.924 6.139 1.00 60.72 132 ILE A C 1
ATOM 1000 O O . ILE A 1 132 ? 2.952 12.914 6.410 1.00 60.72 132 ILE A O 1
ATOM 1004 N N . GLU A 1 133 ? 2.484 14.619 5.017 1.00 55.25 133 GLU A N 1
ATOM 1005 C CA . GLU A 1 133 ? 3.416 14.230 3.962 1.00 55.25 133 GLU A CA 1
ATOM 1006 C C . GLU A 1 133 ? 4.794 13.896 4.554 1.00 55.25 133 GLU A C 1
ATOM 1008 O O . GLU A 1 133 ? 5.478 14.736 5.142 1.00 55.25 133 GLU A O 1
ATOM 1013 N N . MET A 1 134 ? 5.174 12.623 4.448 1.00 47.78 134 MET A N 1
ATOM 1014 C CA . MET A 1 134 ? 6.543 12.211 4.711 1.00 47.78 134 MET A CA 1
ATOM 1015 C C . MET A 1 134 ? 7.321 12.432 3.418 1.00 47.78 134 MET A C 1
ATOM 1017 O O . MET A 1 134 ? 6.804 12.074 2.355 1.00 47.78 134 MET A O 1
ATOM 1021 N N . PRO A 1 135 ? 8.536 13.005 3.472 1.00 47.09 135 PRO A N 1
ATOM 1022 C CA . PRO A 1 135 ? 9.357 13.138 2.277 1.00 47.09 135 PRO A CA 1
ATOM 1023 C C . PRO A 1 135 ? 9.482 11.765 1.610 1.00 47.09 135 PRO A C 1
ATOM 102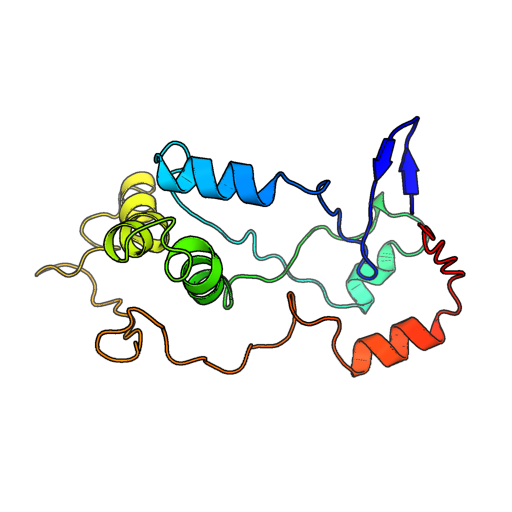5 O O . PRO A 1 135 ? 9.791 10.779 2.281 1.00 47.09 135 PRO A O 1
ATOM 1028 N N . LEU A 1 136 ? 9.184 11.692 0.306 1.00 45.25 136 LEU A N 1
ATOM 1029 C CA . LEU A 1 136 ? 9.277 10.442 -0.445 1.00 45.25 136 LEU A CA 1
ATOM 1030 C C . LEU A 1 136 ? 10.677 9.844 -0.272 1.00 45.25 136 LEU A C 1
ATOM 1032 O O . LEU A 1 136 ? 11.674 10.490 -0.600 1.00 45.25 136 LEU A O 1
ATOM 1036 N N . PHE A 1 137 ? 10.744 8.580 0.143 1.00 47.97 137 PHE A N 1
ATOM 1037 C CA . PHE A 1 137 ? 11.932 7.764 -0.073 1.00 47.97 137 PHE A CA 1
ATOM 1038 C C . PHE A 1 137 ? 12.038 7.528 -1.590 1.00 47.97 137 PHE A C 1
ATOM 1040 O O . PHE A 1 137 ? 11.255 6.821 -2.224 1.00 47.97 137 PHE A O 1
ATOM 1047 N N . SER A 1 138 ? 12.902 8.317 -2.217 1.00 44.50 138 SER A N 1
ATOM 1048 C CA . SER A 1 138 ? 12.852 8.664 -3.633 1.00 44.50 138 SER A CA 1
ATOM 1049 C C . SER A 1 138 ? 13.497 7.605 -4.525 1.00 44.50 138 SER A C 1
ATOM 1051 O O . SER A 1 138 ? 14.675 7.747 -4.837 1.00 44.50 138 SER A O 1
ATOM 1053 N N . HIS A 1 139 ? 12.760 6.590 -4.996 1.00 45.38 139 HIS A N 1
ATOM 1054 C CA . HIS A 1 139 ? 13.306 5.693 -6.036 1.00 45.38 139 HIS A CA 1
ATOM 1055 C C . HIS A 1 139 ? 12.344 5.238 -7.147 1.00 45.38 139 HIS A C 1
ATOM 1057 O O . HIS A 1 139 ? 12.830 4.872 -8.216 1.00 45.38 139 HIS A O 1
ATOM 1063 N N . LEU A 1 140 ? 11.013 5.269 -6.969 1.00 46.56 140 LEU A N 1
ATOM 1064 C CA . LEU A 1 140 ? 10.095 4.689 -7.973 1.00 46.56 140 LEU A CA 1
ATOM 1065 C C . LEU A 1 140 ? 9.102 5.665 -8.622 1.00 46.56 140 LEU A C 1
ATOM 1067 O O . LEU A 1 140 ? 8.738 5.457 -9.775 1.00 46.56 140 LEU A O 1
ATOM 1071 N N . PHE A 1 141 ? 8.684 6.734 -7.937 1.00 44.16 141 PHE A N 1
ATOM 1072 C CA . PHE A 1 141 ? 7.539 7.545 -8.391 1.00 44.16 141 PHE A CA 1
ATOM 1073 C C . PHE A 1 141 ? 7.853 9.015 -8.698 1.00 44.16 141 PHE A C 1
ATOM 1075 O O . PHE A 1 141 ? 7.019 9.696 -9.286 1.00 44.16 141 PHE A O 1
ATOM 1082 N N . SER A 1 142 ? 9.056 9.496 -8.368 1.00 37.34 142 SER A N 1
ATOM 1083 C CA . SER A 1 142 ? 9.498 10.880 -8.618 1.00 37.34 142 SER A CA 1
ATOM 1084 C C . SER A 1 142 ? 10.573 11.004 -9.705 1.00 37.34 142 SER A C 1
ATOM 1086 O O . SER A 1 142 ? 11.188 12.057 -9.852 1.00 37.34 142 SER A O 1
ATOM 1088 N N . GLY A 1 143 ? 10.820 9.941 -10.470 1.00 38.56 143 GLY A N 1
ATOM 1089 C CA . GLY A 1 143 ? 11.913 9.908 -11.434 1.00 38.56 143 GLY A CA 1
ATOM 1090 C C . GLY A 1 143 ? 13.239 9.445 -10.830 1.00 38.56 143 GLY A C 1
ATOM 1091 O O . GLY A 1 143 ? 13.453 9.427 -9.620 1.00 38.56 143 GLY A O 1
ATOM 1092 N N . ILE A 1 144 ? 14.083 8.994 -11.750 1.00 44.12 144 ILE A N 1
ATOM 1093 C CA . ILE A 1 144 ? 15.389 8.356 -11.589 1.00 44.12 144 ILE A CA 1
ATOM 1094 C C . ILE A 1 144 ? 16.305 9.148 -10.632 1.00 44.12 144 ILE A C 1
ATOM 1096 O O . ILE A 1 144 ? 16.277 10.380 -10.616 1.00 44.12 144 ILE A O 1
ATOM 1100 N N . SER A 1 145 ? 17.142 8.451 -9.849 1.00 45.16 145 SER A N 1
ATOM 1101 C CA . SER A 1 145 ? 18.131 9.092 -8.970 1.00 45.16 145 SER A CA 1
ATOM 1102 C C . SER A 1 145 ? 19.037 10.052 -9.762 1.00 45.16 145 SER A C 1
ATOM 1104 O O . SER A 1 145 ? 19.337 9.813 -10.932 1.00 45.16 145 SER A O 1
ATOM 1106 N N . LYS A 1 146 ? 19.530 11.138 -9.147 1.00 39.47 146 LYS A N 1
ATOM 1107 C CA . LYS A 1 146 ? 20.464 12.067 -9.824 1.00 39.47 146 LYS A CA 1
ATOM 1108 C C . LYS A 1 146 ? 21.718 11.362 -10.374 1.00 39.47 146 LYS A C 1
ATOM 1110 O O . LYS A 1 146 ? 22.248 11.793 -11.394 1.00 39.47 146 LYS A O 1
ATOM 1115 N N . GLY A 1 147 ? 22.170 10.285 -9.722 1.00 43.31 147 GLY A N 1
ATOM 1116 C CA . GLY A 1 147 ? 23.303 9.474 -10.182 1.00 43.31 147 GLY A CA 1
ATOM 1117 C C . GLY A 1 147 ? 22.976 8.657 -11.435 1.00 43.31 147 GLY A C 1
ATOM 1118 O O . GLY A 1 147 ? 23.757 8.631 -12.383 1.00 43.31 147 GLY A O 1
ATOM 1119 N N . ASP A 1 148 ? 21.780 8.076 -11.490 1.00 46.19 148 ASP A N 1
ATOM 1120 C CA . ASP A 1 148 ? 21.305 7.320 -12.651 1.00 46.19 148 ASP A CA 1
ATOM 1121 C C . ASP A 1 148 ? 20.913 8.244 -13.819 1.00 46.19 148 ASP A C 1
ATOM 1123 O O . ASP A 1 148 ? 21.080 7.878 -14.978 1.00 46.19 148 ASP A O 1
ATOM 1127 N N . ALA A 1 149 ? 20.471 9.477 -13.551 1.00 40.59 149 ALA A N 1
ATOM 1128 C CA . ALA A 1 149 ? 20.223 10.484 -14.586 1.00 40.59 149 ALA A CA 1
ATOM 1129 C C . ALA A 1 149 ? 21.514 10.890 -15.322 1.00 40.59 149 ALA A C 1
ATOM 1131 O O . ALA A 1 149 ? 21.486 11.115 -16.532 1.00 40.59 149 ALA A O 1
ATOM 1132 N N . ALA A 1 150 ? 22.648 10.940 -14.611 1.00 41.72 150 ALA A N 1
ATOM 1133 C CA . ALA A 1 150 ? 23.967 11.179 -15.198 1.00 41.72 150 ALA A CA 1
ATOM 1134 C C . ALA A 1 150 ? 24.485 9.963 -15.991 1.00 41.72 150 ALA A C 1
ATOM 1136 O O . ALA A 1 150 ? 25.089 10.123 -17.049 1.00 41.72 150 ALA A O 1
ATOM 1137 N N . TYR A 1 151 ? 24.202 8.743 -15.524 1.00 47.97 151 TYR A N 1
ATOM 1138 C CA . TYR A 1 151 ? 24.512 7.521 -16.269 1.00 47.97 151 TYR A CA 1
ATOM 1139 C C . TYR A 1 151 ? 23.678 7.415 -17.559 1.00 47.97 151 TYR A C 1
ATOM 1141 O O . TYR A 1 151 ? 24.227 7.202 -18.637 1.00 47.97 151 TYR A O 1
ATOM 1149 N N . VAL A 1 152 ? 22.368 7.667 -17.491 1.00 45.16 152 VAL A N 1
ATOM 1150 C CA . VAL A 1 152 ? 21.456 7.606 -18.647 1.00 45.16 152 VAL A CA 1
ATOM 1151 C C . VAL A 1 152 ? 21.721 8.729 -19.656 1.00 45.16 152 VAL A C 1
ATOM 1153 O O . VAL A 1 152 ? 21.639 8.490 -20.860 1.00 45.16 152 VAL A O 1
ATOM 1156 N N . SER A 1 153 ? 22.105 9.932 -19.212 1.00 43.97 153 SER A N 1
ATOM 1157 C CA . SER A 1 153 ? 22.520 11.008 -20.127 1.00 43.97 153 SER A CA 1
ATOM 1158 C C . SER A 1 153 ? 23.830 10.687 -20.857 1.00 43.97 153 SER A C 1
ATOM 1160 O O . SER A 1 153 ? 24.013 11.117 -21.997 1.00 43.97 153 SER A O 1
ATOM 1162 N N . SER A 1 154 ? 24.706 9.875 -20.254 1.00 43.88 154 SER A N 1
ATOM 1163 C CA . SER A 1 154 ? 25.942 9.411 -20.893 1.00 43.88 154 SER A CA 1
ATOM 1164 C C . SER A 1 154 ? 25.712 8.377 -22.004 1.00 43.88 154 SER A C 1
ATOM 1166 O O . SER A 1 154 ? 26.536 8.262 -22.910 1.00 43.88 154 SER A O 1
ATOM 1168 N N . LEU A 1 155 ? 24.575 7.668 -21.996 1.00 44.44 155 LEU A N 1
ATOM 1169 C CA . LEU A 1 155 ? 24.342 6.516 -22.873 1.00 44.44 155 LEU A CA 1
ATOM 1170 C C . LEU A 1 155 ? 23.978 6.855 -24.332 1.00 44.44 155 LEU A C 1
ATOM 1172 O O . LEU A 1 155 ? 23.817 5.929 -25.118 1.00 44.44 155 LEU A O 1
ATOM 1176 N N . ARG A 1 156 ? 23.862 8.136 -24.732 1.00 37.53 156 ARG A N 1
ATOM 1177 C CA . ARG A 1 156 ? 23.538 8.580 -26.118 1.00 37.53 156 ARG A CA 1
ATOM 1178 C C . ARG A 1 156 ? 22.464 7.727 -26.830 1.00 37.53 156 ARG A C 1
ATOM 1180 O O . ARG A 1 156 ? 22.500 7.569 -28.048 1.00 37.53 156 ARG A O 1
ATOM 1187 N N . ALA A 1 157 ? 21.495 7.184 -26.095 1.00 33.75 157 ALA A N 1
ATOM 1188 C CA . ALA A 1 157 ? 20.409 6.428 -26.700 1.00 33.75 157 ALA A CA 1
ATOM 1189 C C . ALA A 1 157 ? 19.478 7.419 -27.426 1.00 33.75 157 ALA A C 1
ATOM 1191 O O . ALA A 1 157 ? 19.036 8.391 -26.802 1.00 33.75 157 ALA A O 1
ATOM 1192 N N . PRO A 1 158 ? 19.182 7.233 -28.725 1.00 30.11 158 PRO A N 1
ATOM 1193 C CA . PRO A 1 158 ? 18.337 8.151 -29.478 1.00 30.11 158 PRO A CA 1
ATOM 1194 C C . PRO A 1 158 ? 16.890 8.043 -28.984 1.00 30.11 158 PRO A C 1
ATOM 1196 O O . PRO A 1 158 ? 16.116 7.192 -29.414 1.00 30.11 158 PRO A O 1
ATOM 1199 N N . VAL A 1 159 ? 16.512 8.913 -28.049 1.00 36.31 159 VAL A N 1
ATOM 1200 C CA . VAL A 1 159 ? 15.124 9.077 -27.610 1.00 36.31 159 VAL A CA 1
ATOM 1201 C C . VAL A 1 159 ? 14.479 10.149 -28.488 1.00 36.31 159 VAL A C 1
ATOM 1203 O O . VAL A 1 159 ? 14.544 11.339 -28.182 1.00 36.31 159 VAL A O 1
ATOM 1206 N N . HIS A 1 160 ? 13.845 9.743 -29.590 1.00 31.11 160 HIS A N 1
ATOM 1207 C CA . HIS A 1 160 ? 12.953 10.636 -30.332 1.00 31.11 160 HIS A CA 1
ATOM 1208 C C . HIS A 1 160 ? 11.643 10.802 -29.556 1.00 31.11 160 HIS A C 1
ATOM 121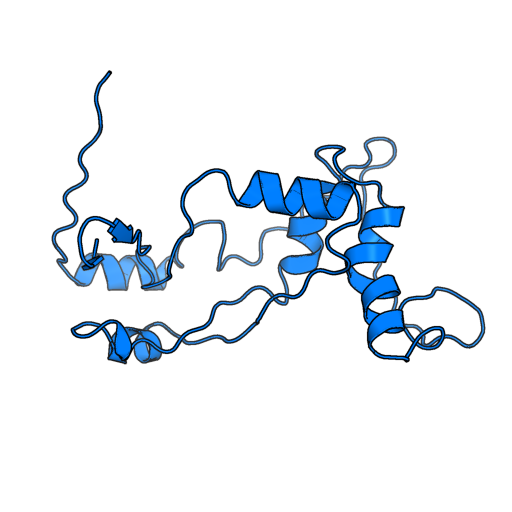0 O O . HIS A 1 160 ? 10.823 9.890 -29.487 1.00 31.11 160 HIS A O 1
ATOM 1216 N N . ARG A 1 161 ? 11.452 11.982 -28.957 1.00 34.53 161 ARG A N 1
ATOM 1217 C CA . ARG A 1 161 ? 10.178 12.394 -28.361 1.00 34.53 161 ARG A CA 1
ATOM 1218 C C . ARG A 1 161 ? 9.328 13.033 -29.452 1.00 34.53 161 ARG A C 1
ATOM 1220 O O . ARG A 1 161 ? 9.632 14.141 -29.882 1.00 34.53 161 ARG A O 1
ATOM 1227 N N . VAL A 1 162 ? 8.279 12.352 -29.903 1.00 29.62 162 VAL A N 1
ATOM 1228 C CA . VAL A 1 162 ? 7.238 13.003 -30.707 1.00 29.62 162 VAL A CA 1
ATOM 1229 C C . VAL A 1 162 ? 6.256 13.638 -29.732 1.00 29.62 162 VAL A C 1
ATOM 1231 O O . VAL A 1 162 ? 5.552 12.941 -29.006 1.00 29.62 162 VAL A O 1
ATOM 1234 N N . ILE A 1 163 ? 6.255 14.968 -29.678 1.00 32.19 163 ILE A N 1
ATOM 1235 C CA . ILE A 1 163 ? 5.210 15.734 -29.002 1.00 32.19 163 ILE A CA 1
ATOM 1236 C C . ILE A 1 163 ? 4.035 15.775 -29.976 1.00 32.19 163 ILE A C 1
ATOM 1238 O O . ILE A 1 163 ? 4.157 16.335 -31.063 1.00 32.19 163 ILE A O 1
ATOM 1242 N N . SER A 1 164 ? 2.914 15.153 -29.612 1.00 30.67 164 SER A N 1
ATOM 1243 C CA . SER A 1 164 ? 1.659 15.358 -30.332 1.00 30.67 164 SER A CA 1
ATOM 1244 C C . SER A 1 164 ? 1.208 16.792 -30.069 1.00 30.67 164 SER A C 1
ATOM 1246 O O . SER A 1 164 ? 0.753 17.101 -28.970 1.00 30.67 164 SER A O 1
ATOM 1248 N N . ALA A 1 165 ? 1.383 17.668 -31.054 1.00 34.34 165 ALA A N 1
ATOM 1249 C CA . ALA A 1 165 ? 0.732 18.968 -31.074 1.00 34.34 165 ALA A CA 1
ATOM 1250 C C . ALA A 1 165 ? -0.756 18.757 -31.390 1.00 34.34 165 ALA A C 1
ATOM 1252 O O . ALA A 1 165 ? -1.089 18.095 -32.374 1.00 34.34 165 ALA A O 1
ATOM 1253 N N . THR A 1 166 ? -1.628 19.269 -30.526 1.00 39.88 166 THR A N 1
ATOM 1254 C CA . THR A 1 166 ? -2.989 19.680 -30.901 1.00 39.88 166 THR A CA 1
ATOM 1255 C C . THR A 1 166 ? -2.938 21.045 -31.555 1.00 39.88 166 THR A C 1
ATOM 1257 O O . THR A 1 166 ? -2.198 21.893 -31.002 1.00 39.88 166 THR A O 1
#

Sequence (166 aa):
MIKVGDAIIDIDATGKYVMPGGHSKALQAAHSVGILKHVGTDHCTFNSTQKALGIDDFRKIPNGVNGIEERMHLIWDKMVESGQISATDYVRVTSTKCARVFNIYLRKGAILAGSDAHIIILKVEPGSGRHIEMPLFSHLFSGISKGDAAYVSSLRAPVHRVISAT

Radius of gyration: 19.66 Å; chains: 1; bounding box: 42×38×57 Å